Protein AF-A0ABD2HKP0-F1 (afdb_monomer_lite)

Secondary structure (DSSP, 8-state):
---PPPPPPPP-PPP---GGGG-PPPPEEEEEEEEPP-TTS---S-HHHHHHHHTTS-----TT-EEEEE-TT-GGG----TTS--PPPEEEEEEEEEEEP-------

Structure (mmCIF, N/CA/C/O backbone):
data_AF-A0ABD2HKP0-F1
#
_entry.id   AF-A0ABD2HKP0-F1
#
loop_
_atom_site.group_PDB
_atom_site.id
_atom_site.type_symbol
_atom_site.label_atom_id
_atom_site.label_alt_id
_atom_site.label_comp_id
_atom_site.label_asym_id
_atom_site.label_entity_id
_atom_site.label_seq_id
_atom_site.pdbx_PDB_ins_code
_atom_site.Cartn_x
_atom_site.Cartn_y
_atom_site.Cartn_z
_atom_site.occupancy
_atom_site.B_iso_or_equiv
_atom_site.auth_seq_id
_atom_site.auth_comp_id
_atom_site.auth_asym_id
_atom_site.auth_atom_id
_atom_site.pdbx_PDB_model_num
ATOM 1 N N . MET A 1 1 ? 20.117 -48.882 9.562 1.00 41.31 1 MET A N 1
ATOM 2 C CA . MET A 1 1 ? 20.310 -47.450 9.232 1.00 41.31 1 MET A CA 1
ATOM 3 C C . MET A 1 1 ? 20.826 -47.337 7.800 1.00 41.31 1 MET A C 1
ATOM 5 O O . MET A 1 1 ? 21.913 -47.829 7.526 1.00 41.31 1 MET A O 1
ATOM 9 N N . LYS A 1 2 ? 20.040 -46.786 6.862 1.00 55.28 2 LYS A N 1
ATOM 10 C CA . LYS A 1 2 ? 20.484 -46.587 5.469 1.00 55.28 2 LYS A CA 1
ATOM 11 C C . LYS A 1 2 ? 21.382 -45.348 5.408 1.00 55.28 2 LYS A C 1
ATOM 13 O O . LYS A 1 2 ? 20.946 -44.247 5.723 1.00 55.28 2 LYS A O 1
ATOM 18 N N . ARG A 1 3 ? 22.651 -45.559 5.060 1.00 65.38 3 ARG A N 1
ATOM 19 C CA . ARG A 1 3 ? 23.684 -44.526 4.925 1.00 65.38 3 ARG A CA 1
ATOM 20 C C . ARG A 1 3 ? 23.484 -43.802 3.593 1.00 65.38 3 ARG A C 1
ATOM 22 O O . ARG A 1 3 ? 23.617 -44.431 2.546 1.00 65.38 3 ARG A O 1
ATOM 29 N N . TRP A 1 4 ? 23.168 -42.509 3.625 1.00 58.56 4 TRP A N 1
ATOM 30 C CA . TRP A 1 4 ? 23.166 -41.668 2.427 1.00 58.56 4 TRP A CA 1
ATOM 31 C C . TRP A 1 4 ? 24.581 -41.641 1.841 1.00 58.56 4 TRP A C 1
ATOM 33 O O . TRP A 1 4 ? 25.532 -41.283 2.538 1.00 58.56 4 TRP A O 1
ATOM 43 N N . ARG A 1 5 ? 24.743 -42.071 0.584 1.00 71.25 5 ARG A N 1
ATOM 44 C CA . ARG A 1 5 ? 25.987 -41.851 -0.159 1.00 71.25 5 ARG A CA 1
ATOM 45 C C . ARG A 1 5 ? 25.821 -40.575 -0.986 1.00 71.25 5 ARG A C 1
ATOM 47 O O . ARG A 1 5 ? 24.840 -40.498 -1.723 1.00 71.25 5 ARG A O 1
ATOM 54 N N . PRO A 1 6 ? 26.723 -39.588 -0.871 1.00 62.81 6 PRO A N 1
ATOM 55 C CA . PRO A 1 6 ? 26.695 -38.434 -1.757 1.00 62.81 6 PRO A CA 1
ATOM 56 C C . PRO A 1 6 ? 26.962 -38.895 -3.195 1.00 62.81 6 PRO A C 1
ATOM 58 O O . PRO A 1 6 ? 27.805 -39.765 -3.431 1.00 62.81 6 PRO A O 1
ATOM 61 N N . SER A 1 7 ? 26.208 -38.345 -4.145 1.00 64.56 7 SER A N 1
ATOM 62 C CA . SER A 1 7 ? 26.430 -38.566 -5.573 1.00 64.56 7 SER A CA 1
ATOM 63 C C . SER A 1 7 ? 27.804 -38.021 -5.987 1.00 64.56 7 SER A C 1
ATOM 65 O O . SER A 1 7 ? 28.235 -37.008 -5.427 1.00 64.56 7 SER A O 1
ATOM 67 N N . PRO A 1 8 ? 28.490 -38.640 -6.966 1.00 70.19 8 PRO A N 1
ATOM 68 C CA . PRO A 1 8 ? 29.736 -38.101 -7.501 1.00 70.19 8 PRO A CA 1
ATOM 69 C C . PRO A 1 8 ? 29.534 -36.664 -8.005 1.00 70.19 8 PRO A C 1
ATOM 71 O O . PRO A 1 8 ? 28.460 -36.365 -8.539 1.00 70.19 8 PRO A O 1
ATOM 74 N N . PRO A 1 9 ? 30.530 -35.772 -7.864 1.00 62.69 9 PRO A N 1
ATOM 75 C CA . PRO A 1 9 ? 30.454 -34.448 -8.461 1.00 62.69 9 PRO A CA 1
ATOM 76 C C . PRO A 1 9 ? 30.356 -34.603 -9.983 1.00 62.69 9 PRO A C 1
ATOM 78 O O . PRO A 1 9 ? 31.238 -35.185 -10.615 1.00 62.69 9 PRO A O 1
ATOM 81 N N . ALA A 1 10 ? 29.254 -34.129 -10.567 1.00 64.50 10 ALA A N 1
ATOM 82 C CA . ALA A 1 10 ? 29.091 -34.108 -12.014 1.00 64.50 10 ALA A CA 1
ATOM 83 C C . ALA A 1 10 ? 30.173 -33.202 -12.641 1.00 64.50 10 ALA A C 1
ATOM 85 O O . ALA A 1 10 ? 30.468 -32.144 -12.075 1.00 64.50 10 ALA A O 1
ATOM 86 N N . PRO A 1 11 ? 30.772 -33.585 -13.785 1.00 59.75 11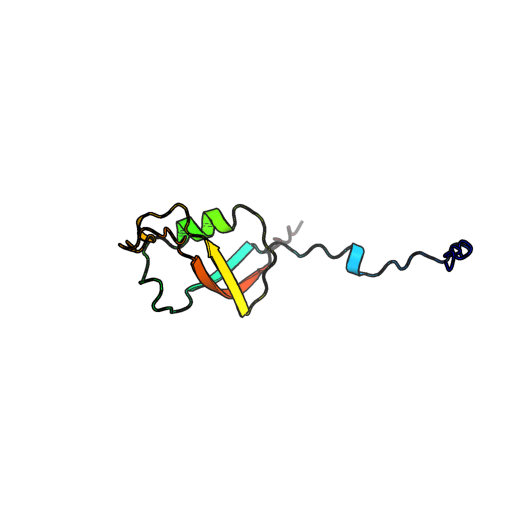 PRO A N 1
ATOM 87 C CA . PRO A 1 11 ? 31.725 -32.734 -14.488 1.00 59.75 11 PRO A CA 1
ATOM 88 C C . PRO A 1 11 ? 31.037 -31.426 -14.884 1.00 59.75 11 PRO A C 1
ATOM 90 O O . PRO A 1 11 ? 29.900 -31.444 -15.356 1.00 59.75 11 PRO A O 1
ATOM 93 N N . GLY A 1 12 ? 31.718 -30.304 -14.632 1.00 62.25 12 GLY A N 1
ATOM 94 C CA . GLY A 1 12 ? 31.197 -28.944 -14.755 1.00 62.25 12 GLY A CA 1
ATOM 95 C C . GLY A 1 12 ? 30.459 -28.686 -16.066 1.00 62.25 12 GLY A C 1
ATOM 96 O O . GLY A 1 12 ? 31.067 -28.372 -17.084 1.00 62.25 12 GLY A O 1
ATOM 97 N N . GLY A 1 13 ? 29.133 -28.794 -16.019 1.00 60.38 13 GLY A N 1
ATOM 98 C CA . GLY A 1 13 ? 28.251 -28.182 -16.999 1.00 60.38 13 GLY A CA 1
ATOM 99 C C . GLY A 1 13 ? 28.137 -26.683 -16.713 1.00 60.38 13 GLY A C 1
ATOM 100 O O . GLY A 1 13 ? 28.331 -26.273 -15.562 1.00 60.38 13 GLY A O 1
ATOM 101 N N . PRO A 1 14 ? 27.825 -25.850 -17.722 1.00 58.69 14 PRO A N 1
ATOM 102 C CA . PRO A 1 14 ? 27.601 -24.431 -17.501 1.00 58.69 14 PRO A CA 1
ATOM 103 C C . PRO A 1 14 ? 26.527 -24.285 -16.425 1.00 58.69 14 PRO A C 1
ATOM 105 O O . PRO A 1 14 ? 25.418 -24.810 -16.555 1.00 58.69 14 PRO A O 1
ATOM 108 N N . HIS A 1 15 ? 26.889 -23.622 -15.325 1.00 62.78 15 HIS A N 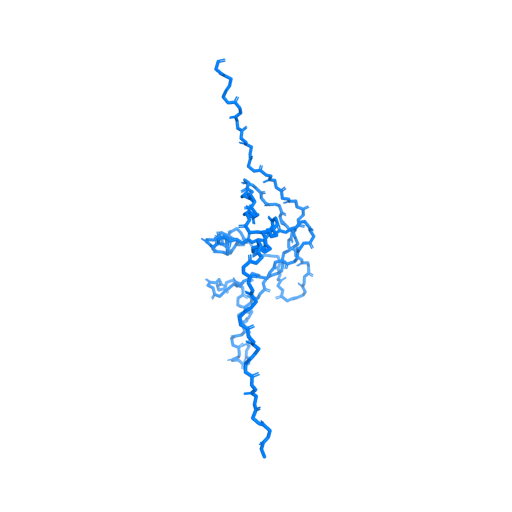1
ATOM 109 C CA . HIS A 1 15 ? 25.947 -23.254 -14.281 1.00 62.78 15 HIS A CA 1
ATOM 110 C C . HIS A 1 15 ? 24.722 -22.642 -14.963 1.00 62.78 15 HIS A C 1
ATOM 112 O O . HIS A 1 15 ? 24.879 -21.788 -15.832 1.00 62.78 15 HIS A O 1
ATOM 118 N N . SER A 1 16 ? 23.513 -23.101 -14.628 1.00 57.72 16 SER A N 1
ATOM 119 C CA . SER A 1 16 ? 22.286 -22.493 -15.148 1.00 57.72 16 SER A CA 1
ATOM 120 C C . SER A 1 16 ? 22.285 -21.008 -14.791 1.00 57.72 16 SER A C 1
ATOM 12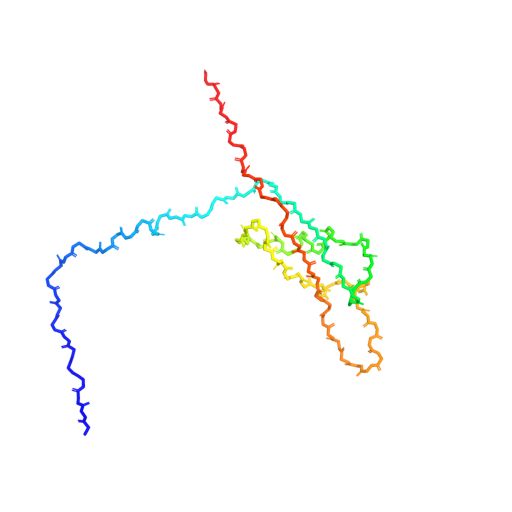2 O O . SER A 1 16 ? 21.928 -20.618 -13.681 1.00 57.72 16 SER A O 1
ATOM 124 N N . HIS A 1 17 ? 22.713 -20.170 -15.731 1.00 53.16 17 HIS A N 1
ATOM 125 C CA . HIS A 1 17 ? 22.545 -18.732 -15.673 1.00 53.16 17 HIS A CA 1
ATOM 126 C C . HIS A 1 17 ? 21.102 -18.460 -16.080 1.00 53.16 17 HIS A C 1
ATOM 128 O O . HIS A 1 17 ? 20.816 -18.062 -17.206 1.00 53.16 17 HIS A O 1
ATOM 134 N N . SER A 1 18 ? 20.163 -18.745 -15.176 1.00 59.66 18 SER A N 1
ATOM 135 C CA . SER A 1 18 ? 18.808 -18.244 -15.343 1.00 59.66 18 SER A CA 1
ATOM 136 C C . SER A 1 18 ? 18.878 -16.717 -15.384 1.00 59.66 18 SER A C 1
ATOM 138 O O . SER A 1 18 ? 19.553 -16.081 -14.568 1.00 59.66 18 SER A O 1
ATOM 140 N N . PHE A 1 19 ? 18.169 -16.128 -16.347 1.00 54.66 19 PHE A N 1
ATOM 141 C CA . PHE A 1 19 ? 18.033 -14.678 -16.550 1.00 54.66 19 PHE A CA 1
ATOM 142 C C . PHE A 1 19 ? 17.603 -13.932 -15.263 1.00 54.66 19 PHE A C 1
ATOM 144 O O . PHE A 1 19 ? 17.784 -12.727 -15.120 1.00 54.66 19 PHE A O 1
ATOM 151 N N . CYS A 1 20 ? 17.084 -14.675 -14.283 1.00 56.66 20 CYS A N 1
ATOM 152 C CA . CYS A 1 20 ? 16.671 -14.224 -12.963 1.00 56.66 20 CYS A CA 1
ATOM 153 C C . CYS A 1 20 ? 17.801 -13.626 -12.107 1.00 56.66 20 CYS A C 1
ATOM 155 O O . CYS A 1 20 ? 17.515 -12.792 -11.256 1.00 56.66 20 CYS A O 1
ATOM 157 N N . ARG A 1 21 ? 19.076 -14.002 -12.304 1.00 52.84 21 ARG A N 1
ATOM 158 C CA . ARG A 1 21 ? 20.182 -13.498 -11.455 1.00 52.84 21 ARG A CA 1
ATOM 159 C C . ARG A 1 21 ? 20.561 -12.033 -11.696 1.00 52.84 21 ARG A C 1
ATOM 161 O O . ARG A 1 21 ? 21.314 -11.476 -10.904 1.00 52.84 21 ARG A O 1
ATOM 168 N N . SER A 1 22 ? 20.042 -11.417 -12.754 1.00 56.50 22 SER A N 1
ATOM 169 C CA . SER A 1 22 ? 20.342 -10.030 -13.141 1.00 56.50 22 SER A CA 1
ATOM 170 C C . SER A 1 22 ? 19.135 -9.095 -13.025 1.00 56.50 22 SER A C 1
ATOM 172 O O . SER A 1 22 ? 19.252 -7.905 -13.309 1.00 56.50 22 SER A O 1
ATOM 174 N N . ALA A 1 23 ? 17.969 -9.619 -12.639 1.00 69.31 23 ALA A N 1
ATOM 175 C CA . ALA A 1 23 ? 16.731 -8.858 -12.581 1.00 69.31 23 ALA A CA 1
ATOM 176 C C . ALA A 1 23 ? 16.619 -8.125 -11.237 1.00 69.31 23 ALA A C 1
ATOM 178 O O . ALA A 1 23 ? 16.007 -8.620 -10.294 1.00 69.31 23 ALA A O 1
ATOM 179 N N . SER A 1 24 ? 17.220 -6.939 -11.149 1.00 78.12 24 SER A N 1
ATOM 180 C CA . SER A 1 24 ? 16.902 -5.986 -10.083 1.00 78.12 24 SER A CA 1
ATOM 181 C C . SER A 1 24 ? 15.634 -5.224 -10.475 1.00 78.12 24 SER A C 1
ATOM 183 O O . SER A 1 24 ? 15.650 -4.562 -11.519 1.00 78.12 24 SER A O 1
ATOM 185 N N . PRO A 1 25 ? 14.542 -5.291 -9.688 1.00 85.81 25 PRO A N 1
ATOM 186 C CA . PRO A 1 25 ? 13.358 -4.478 -9.937 1.00 85.81 25 PRO A CA 1
ATOM 187 C C . PRO A 1 25 ? 13.736 -2.998 -10.024 1.00 85.81 25 PRO A C 1
ATOM 189 O O . PRO A 1 25 ? 14.555 -2.507 -9.244 1.00 85.81 25 PRO A O 1
ATOM 192 N N . ALA A 1 26 ? 13.174 -2.292 -11.003 1.00 88.25 26 ALA A N 1
ATOM 193 C CA . ALA A 1 26 ? 13.425 -0.867 -11.156 1.00 88.25 26 ALA A CA 1
ATOM 194 C C . ALA A 1 26 ? 12.754 -0.079 -10.022 1.00 88.25 26 ALA A C 1
ATOM 196 O O . ALA A 1 26 ? 11.665 -0.431 -9.572 1.00 88.25 26 ALA A O 1
ATOM 197 N N . PHE A 1 27 ? 13.382 1.018 -9.601 1.00 92.25 27 PHE A N 1
ATOM 198 C CA . PHE A 1 27 ? 12.754 1.963 -8.682 1.00 92.25 27 PHE A CA 1
ATOM 199 C C . PHE A 1 27 ? 11.664 2.773 -9.396 1.00 92.25 27 PHE A C 1
ATOM 201 O O . PHE A 1 27 ? 11.834 3.212 -10.540 1.00 92.25 27 PHE A O 1
ATOM 208 N N . SER A 1 28 ? 10.559 2.999 -8.694 1.00 93.06 28 SER A N 1
ATOM 209 C CA . SER A 1 28 ? 9.506 3.933 -9.087 1.00 93.06 28 SER A CA 1
ATOM 210 C C . SER A 1 28 ? 9.848 5.353 -8.633 1.00 93.06 28 SER A C 1
ATOM 212 O O . SER A 1 28 ? 10.445 5.531 -7.572 1.00 93.06 28 SER A O 1
ATOM 214 N N . SER A 1 29 ? 9.445 6.367 -9.401 1.00 93.94 29 SER A N 1
ATOM 215 C CA . SER A 1 29 ? 9.490 7.765 -8.938 1.00 93.94 29 SER A CA 1
ATOM 216 C C . SER A 1 29 ? 8.271 8.147 -8.110 1.00 93.94 29 SER A C 1
ATOM 218 O O . SER A 1 29 ? 8.351 9.061 -7.300 1.00 93.94 29 SER A O 1
ATOM 220 N N . GLU A 1 30 ? 7.139 7.489 -8.345 1.00 95.50 30 GLU A N 1
ATOM 221 C CA . GLU A 1 30 ? 5.861 7.840 -7.736 1.00 95.50 30 GLU A CA 1
ATOM 222 C C . GLU A 1 30 ? 4.984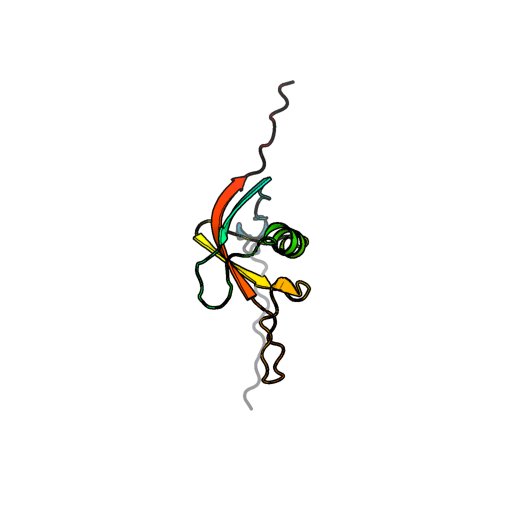 6.585 -7.624 1.00 95.50 30 GLU A C 1
ATOM 224 O O . GLU A 1 30 ? 5.007 5.711 -8.496 1.00 95.50 30 GLU A O 1
ATOM 229 N N . LEU A 1 31 ? 4.229 6.492 -6.531 1.00 96.19 31 LEU A N 1
ATOM 230 C CA . LEU A 1 31 ? 3.342 5.377 -6.220 1.00 96.19 31 LEU A CA 1
ATOM 231 C C . LEU A 1 31 ? 1.982 5.938 -5.804 1.00 96.19 31 LEU A C 1
ATOM 233 O O . LEU A 1 31 ? 1.905 6.726 -4.865 1.00 96.19 31 LEU A O 1
ATOM 237 N N . HIS A 1 32 ? 0.911 5.541 -6.492 1.00 96.31 32 HIS A N 1
ATOM 238 C CA . HIS A 1 32 ? -0.453 5.942 -6.135 1.00 96.31 32 HIS A CA 1
ATOM 239 C C . HIS A 1 32 ? -1.107 4.828 -5.336 1.00 96.31 32 HIS A C 1
ATOM 241 O O . HIS A 1 32 ? -1.189 3.687 -5.800 1.00 96.31 32 HIS A O 1
ATOM 247 N N . VAL A 1 33 ? -1.601 5.165 -4.149 1.00 95.88 33 VAL A N 1
ATOM 248 C CA . VAL A 1 33 ? -2.262 4.224 -3.246 1.00 95.88 33 VAL A CA 1
ATOM 249 C C . VAL A 1 33 ? -3.615 4.759 -2.806 1.00 95.88 33 VAL A C 1
ATOM 251 O O . VAL A 1 33 ? -3.819 5.967 -2.714 1.00 95.88 33 VAL A O 1
ATOM 254 N N . GLN A 1 34 ? -4.544 3.853 -2.522 1.00 93.69 34 GLN A N 1
ATOM 255 C CA . GLN A 1 34 ? -5.864 4.187 -2.006 1.00 93.69 34 GLN A CA 1
ATOM 256 C C . GLN A 1 34 ? -6.098 3.468 -0.674 1.00 93.69 34 GLN A C 1
ATOM 258 O O . GLN A 1 34 ? -5.899 2.252 -0.624 1.00 93.69 34 GLN A O 1
ATOM 263 N N . PRO A 1 35 ? -6.561 4.160 0.383 1.00 90.62 35 PRO A N 1
ATOM 264 C CA . PRO A 1 35 ? -6.990 3.499 1.609 1.00 90.62 35 PRO A CA 1
ATOM 265 C C . PRO A 1 35 ? -8.100 2.487 1.313 1.00 90.62 35 PRO A C 1
ATOM 267 O O . PRO A 1 35 ? -9.074 2.794 0.621 1.00 90.62 35 PRO A O 1
ATOM 270 N N . VAL A 1 36 ? -7.967 1.273 1.837 1.00 90.31 36 VAL A N 1
ATOM 271 C CA . VAL A 1 36 ? -9.045 0.281 1.799 1.00 90.31 36 VAL A CA 1
ATOM 272 C C . VAL A 1 36 ? -10.080 0.681 2.845 1.00 90.31 36 VAL A C 1
ATOM 274 O O . VAL A 1 36 ? -9.718 0.990 3.974 1.00 90.31 36 VAL A O 1
ATOM 277 N N . ILE A 1 37 ? -11.365 0.686 2.494 1.00 85.44 37 ILE A N 1
ATOM 278 C CA . ILE A 1 37 ? -12.432 0.999 3.452 1.00 85.44 37 ILE A CA 1
ATOM 279 C C . ILE A 1 37 ? -12.548 -0.162 4.441 1.00 85.44 37 ILE A C 1
ATOM 281 O O . ILE A 1 37 ? -12.725 -1.309 4.032 1.00 85.44 37 ILE A O 1
ATOM 285 N N . SER A 1 38 ? -12.460 0.133 5.735 1.00 78.75 38 SER A N 1
ATOM 286 C CA . SER A 1 38 ? -12.571 -0.856 6.802 1.00 78.75 38 SER A CA 1
ATOM 287 C C . SER A 1 38 ? -13.292 -0.248 8.001 1.00 78.75 38 SER A C 1
ATOM 289 O O . SER A 1 38 ? -13.028 0.906 8.328 1.00 78.75 38 SER A O 1
ATOM 291 N N . PRO A 1 39 ? -14.152 -1.003 8.702 1.00 75.94 39 PRO A N 1
ATOM 292 C CA . PRO A 1 39 ? -14.709 -0.552 9.975 1.00 75.94 39 PRO A CA 1
ATOM 293 C C . PRO A 1 39 ? -13.647 -0.449 11.084 1.00 75.94 39 PRO A C 1
ATOM 295 O O . PRO A 1 39 ? -13.935 0.115 12.128 1.00 75.94 39 PRO A O 1
ATOM 298 N N . LEU A 1 40 ? -12.442 -0.995 10.864 1.00 69.00 40 LEU A N 1
ATOM 299 C CA . LEU A 1 40 ? -11.342 -1.042 11.838 1.00 69.00 40 LEU A CA 1
ATOM 300 C C . LEU A 1 40 ? -10.499 0.242 11.905 1.00 69.00 40 LEU A C 1
ATOM 302 O O . LEU A 1 40 ? -9.556 0.309 12.683 1.00 69.00 40 LEU A O 1
ATOM 306 N N . TYR A 1 41 ? -10.743 1.216 11.030 1.00 71.75 41 TYR A N 1
ATOM 307 C CA . TYR A 1 41 ? -10.103 2.528 11.104 1.00 71.75 41 TYR A CA 1
ATOM 308 C C . TYR A 1 41 ? -10.994 3.572 10.426 1.00 71.75 41 TYR A C 1
ATOM 310 O O . TYR A 1 41 ? -11.449 3.385 9.298 1.00 71.75 41 TYR A O 1
ATOM 318 N N . ASN A 1 42 ? -11.266 4.678 11.123 1.00 63.97 42 ASN A N 1
ATOM 319 C CA . ASN A 1 42 ? -12.052 5.798 10.593 1.00 63.97 42 ASN A CA 1
ATOM 320 C C . ASN A 1 42 ? -11.215 6.638 9.607 1.00 63.97 42 ASN A C 1
ATOM 322 O O . ASN A 1 42 ? -10.018 6.425 9.509 1.00 63.97 42 ASN A O 1
ATOM 326 N N . SER A 1 43 ? -11.796 7.585 8.865 1.00 62.19 43 SER A N 1
ATOM 327 C CA . SER A 1 43 ? -11.050 8.491 7.975 1.00 62.19 43 SER A CA 1
ATOM 328 C C . SER A 1 43 ? -9.969 9.265 8.747 1.00 62.19 43 SER A C 1
ATOM 330 O O . SER A 1 43 ? -10.289 10.158 9.533 1.00 62.19 43 SER A O 1
ATOM 332 N N . LEU A 1 44 ? -8.700 8.910 8.538 1.00 64.56 44 LEU A N 1
ATOM 333 C CA . LEU A 1 44 ? -7.556 9.450 9.279 1.00 64.56 44 LEU A CA 1
ATOM 334 C C . LEU A 1 44 ? -6.986 10.659 8.543 1.00 64.56 44 LEU A C 1
ATOM 336 O O . LEU A 1 44 ? -6.868 10.651 7.320 1.00 64.56 44 LEU A O 1
ATOM 340 N N . SER A 1 45 ? -6.575 11.683 9.284 1.00 65.94 45 SER A N 1
ATOM 341 C CA . SER A 1 45 ? -5.893 12.857 8.727 1.00 65.94 45 SER A CA 1
ATOM 342 C C . SER A 1 45 ? -4.386 12.644 8.512 1.00 65.94 45 SER A C 1
ATOM 344 O O . SER A 1 45 ? -3.739 13.515 7.939 1.00 65.94 45 SER A O 1
ATOM 346 N N . CYS A 1 46 ? -3.813 11.514 8.953 1.00 73.56 46 CYS A N 1
ATOM 347 C CA . CYS A 1 46 ? -2.358 11.321 9.059 1.00 73.56 46 CYS A CA 1
ATOM 348 C C . CYS A 1 46 ? -1.746 10.262 8.119 1.00 73.56 46 CYS A C 1
ATOM 350 O O . CYS A 1 46 ? -0.639 9.793 8.376 1.00 73.56 46 CYS A O 1
ATOM 352 N N . TYR A 1 47 ? -2.407 9.868 7.023 1.00 85.00 47 TYR A N 1
ATOM 353 C CA . TYR A 1 47 ? -1.887 8.808 6.137 1.00 85.00 47 TYR A CA 1
ATOM 354 C C . TYR A 1 47 ? -0.467 9.074 5.615 1.00 85.00 47 TYR A C 1
ATOM 356 O O . TYR A 1 47 ? 0.334 8.142 5.531 1.00 85.00 47 TYR A O 1
ATOM 364 N N . ASP A 1 48 ? -0.135 10.333 5.326 1.00 88.06 48 ASP A N 1
ATOM 365 C CA . ASP A 1 48 ? 1.157 10.713 4.753 1.00 88.06 48 ASP A CA 1
ATOM 366 C C . ASP A 1 48 ? 2.331 10.384 5.679 1.00 88.06 48 ASP A C 1
ATOM 368 O O . ASP A 1 48 ? 3.349 9.863 5.221 1.00 88.06 48 ASP A O 1
ATOM 372 N N . THR A 1 49 ? 2.192 10.619 6.989 1.00 87.62 49 THR A N 1
ATOM 373 C CA . THR A 1 49 ? 3.269 10.324 7.944 1.00 87.62 49 THR A CA 1
ATOM 374 C C . THR A 1 49 ? 3.509 8.823 8.037 1.00 87.62 49 THR A C 1
ATOM 376 O O . THR A 1 49 ? 4.654 8.385 7.917 1.00 87.62 49 THR A O 1
ATOM 379 N N . VAL A 1 50 ? 2.438 8.027 8.135 1.00 88.31 50 VAL A N 1
ATOM 380 C CA . VAL A 1 50 ? 2.547 6.562 8.232 1.00 88.31 50 VAL A CA 1
ATOM 381 C C . VAL A 1 50 ? 3.143 5.964 6.955 1.00 88.31 50 VAL A C 1
ATOM 383 O O . VAL A 1 50 ? 4.011 5.093 7.010 1.00 88.31 50 VAL A O 1
ATOM 386 N N . LEU A 1 51 ? 2.703 6.437 5.785 1.00 91.62 51 LEU A N 1
ATOM 387 C CA . LEU A 1 51 ? 3.231 5.980 4.499 1.00 91.62 51 LEU A CA 1
ATOM 388 C C . LEU A 1 51 ? 4.702 6.379 4.331 1.00 91.62 51 LEU A C 1
ATOM 390 O O . LEU A 1 51 ? 5.499 5.561 3.870 1.00 91.62 51 LEU A O 1
ATOM 394 N N . SER A 1 52 ? 5.087 7.588 4.753 1.00 91.44 52 SER A N 1
ATOM 395 C CA . SER A 1 52 ? 6.481 8.041 4.685 1.00 91.44 52 SER A CA 1
ATOM 396 C C . SER A 1 52 ? 7.417 7.169 5.529 1.00 91.44 52 SER A C 1
ATOM 398 O O . SER A 1 52 ? 8.474 6.757 5.049 1.00 91.44 52 SER A O 1
ATOM 400 N N . GLU A 1 53 ? 7.000 6.796 6.743 1.00 91.56 53 GLU A N 1
ATOM 401 C CA . GLU A 1 53 ? 7.749 5.880 7.605 1.00 91.56 53 GLU A CA 1
ATOM 402 C C . GLU A 1 53 ? 7.794 4.474 6.993 1.00 91.56 53 GLU A C 1
ATOM 404 O O . GLU A 1 53 ? 8.857 3.853 6.922 1.00 91.56 53 GLU A O 1
ATOM 409 N N . HIS A 1 54 ? 6.669 3.983 6.467 1.00 93.06 54 HIS A N 1
ATOM 410 C CA . HIS A 1 54 ? 6.579 2.658 5.856 1.00 93.06 54 HIS A CA 1
ATOM 411 C C . HIS A 1 54 ? 7.552 2.471 4.685 1.00 93.06 54 HIS A C 1
ATOM 413 O O . HIS A 1 54 ? 8.158 1.399 4.555 1.00 93.06 54 HIS A O 1
ATOM 419 N N . PHE A 1 55 ? 7.710 3.505 3.855 1.00 94.12 55 PHE A N 1
ATOM 420 C CA . PHE A 1 55 ? 8.592 3.521 2.686 1.00 94.12 55 PHE A CA 1
ATOM 421 C C . PHE A 1 55 ? 10.007 4.048 2.970 1.00 94.12 55 PHE A C 1
ATOM 423 O O . PHE A 1 55 ? 10.810 4.146 2.042 1.00 94.12 55 PHE A O 1
ATOM 430 N N . SER A 1 56 ? 10.366 4.291 4.237 1.00 94.25 56 SER A N 1
ATOM 431 C CA . SER A 1 56 ? 11.769 4.504 4.640 1.00 94.25 56 SER A CA 1
ATOM 432 C C . SER A 1 56 ? 12.666 3.316 4.267 1.00 94.25 56 SER A C 1
ATOM 434 O O . SER A 1 56 ? 13.860 3.472 4.013 1.00 94.25 56 SER A O 1
ATOM 436 N N . THR A 1 57 ? 12.073 2.121 4.185 1.00 93.94 57 THR A N 1
ATOM 437 C CA . THR A 1 57 ? 12.689 0.913 3.635 1.00 93.94 57 THR A CA 1
ATOM 438 C C . THR A 1 57 ? 12.113 0.633 2.242 1.00 93.94 57 THR A C 1
ATOM 440 O O . THR A 1 57 ? 10.887 0.578 2.112 1.00 93.94 57 THR A O 1
ATOM 443 N N . PRO A 1 58 ? 12.946 0.410 1.204 1.00 93.31 58 PRO A N 1
ATOM 444 C CA . PRO A 1 58 ? 12.472 0.058 -0.133 1.00 93.31 58 PRO A CA 1
ATOM 445 C C . PRO A 1 58 ? 11.614 -1.210 -0.134 1.00 93.31 58 PRO A C 1
ATOM 447 O O . PRO A 1 58 ? 11.959 -2.208 0.501 1.00 93.31 58 PRO A O 1
ATOM 450 N N . ARG A 1 59 ? 10.510 -1.187 -0.884 1.00 94.62 59 ARG A N 1
ATOM 451 C CA . ARG A 1 59 ? 9.562 -2.304 -0.988 1.00 94.62 59 ARG A CA 1
ATOM 452 C C . ARG A 1 59 ? 9.260 -2.605 -2.445 1.00 94.62 59 ARG A C 1
ATOM 454 O O . ARG A 1 59 ? 9.112 -1.694 -3.255 1.00 94.62 59 ARG A O 1
ATOM 461 N N . LEU A 1 60 ? 9.165 -3.892 -2.758 1.00 94.31 60 LEU A N 1
ATOM 462 C CA . LEU A 1 60 ? 8.675 -4.353 -4.048 1.00 94.31 60 LEU A CA 1
ATOM 463 C C . LEU A 1 60 ? 7.147 -4.284 -4.044 1.00 94.31 60 LEU A C 1
ATOM 465 O O . LEU A 1 60 ? 6.523 -4.802 -3.121 1.00 94.31 60 LEU A O 1
ATOM 469 N N . VAL A 1 61 ? 6.575 -3.647 -5.062 1.00 95.31 61 VAL A N 1
ATOM 470 C CA . VAL A 1 61 ? 5.128 -3.454 -5.211 1.00 95.31 61 VAL A CA 1
ATOM 471 C C . VAL A 1 61 ? 4.718 -3.619 -6.671 1.00 95.31 61 VAL A C 1
ATOM 473 O O . VAL A 1 61 ? 5.497 -3.321 -7.577 1.00 95.31 61 VAL A O 1
ATOM 476 N N . SER A 1 62 ? 3.488 -4.073 -6.884 1.00 95.56 62 SER A N 1
ATOM 477 C CA . SER A 1 62 ? 2.814 -4.177 -8.178 1.00 95.56 62 SER A CA 1
ATOM 478 C C . SER A 1 62 ? 1.438 -3.515 -8.118 1.00 95.56 62 SER A C 1
ATOM 480 O O . SER A 1 62 ? 0.842 -3.364 -7.050 1.00 95.56 62 SER A O 1
ATOM 482 N N . GLU A 1 63 ? 0.915 -3.102 -9.272 1.00 96.69 63 GLU A N 1
ATOM 483 C CA . GLU A 1 63 ? -0.454 -2.584 -9.352 1.00 96.69 63 GLU A CA 1
ATOM 484 C C . GLU A 1 63 ? -1.463 -3.646 -8.898 1.00 96.69 63 GLU A C 1
ATOM 486 O O . GLU A 1 63 ? -1.399 -4.803 -9.310 1.00 96.69 63 GLU A O 1
ATOM 491 N N . GLY A 1 64 ? -2.402 -3.244 -8.041 1.00 96.88 64 GLY A N 1
ATOM 492 C CA . GLY A 1 64 ? -3.387 -4.134 -7.432 1.00 96.88 64 GLY A CA 1
ATOM 493 C C . GLY A 1 64 ? -2.977 -4.734 -6.085 1.00 96.88 64 GLY A C 1
ATOM 494 O O . GLY A 1 64 ? -3.864 -5.239 -5.394 1.00 96.88 64 GLY A O 1
ATOM 495 N N . ASP A 1 65 ? -1.708 -4.633 -5.676 1.00 97.06 65 ASP A N 1
ATOM 496 C CA . ASP A 1 65 ? -1.250 -5.138 -4.377 1.00 97.06 65 ASP A CA 1
ATOM 497 C C . ASP A 1 65 ? -1.965 -4.446 -3.208 1.00 97.06 65 ASP A C 1
ATOM 499 O O . ASP A 1 65 ? -2.296 -3.258 -3.272 1.00 97.06 65 ASP A O 1
ATOM 503 N N . ILE A 1 66 ? -2.167 -5.185 -2.112 1.00 96.25 66 ILE A N 1
ATOM 504 C CA . ILE A 1 66 ? -2.645 -4.637 -0.838 1.00 96.25 66 ILE A CA 1
ATOM 505 C C . ILE A 1 66 ? -1.464 -4.518 0.123 1.00 96.25 66 ILE A C 1
ATOM 507 O O . ILE A 1 66 ? -0.894 -5.515 0.564 1.00 96.25 66 ILE A O 1
ATOM 511 N N . LEU A 1 67 ? -1.103 -3.283 0.450 1.00 94.94 67 LEU A N 1
ATOM 512 C CA . LEU A 1 67 ? -0.054 -2.946 1.398 1.00 94.94 67 LEU A CA 1
ATOM 513 C C . LEU A 1 67 ? -0.595 -2.991 2.821 1.00 94.94 67 LEU A C 1
ATOM 515 O O . LEU A 1 67 ? -1.642 -2.414 3.111 1.00 94.94 67 LEU A O 1
ATOM 519 N N . THR A 1 68 ? 0.174 -3.616 3.706 1.00 92.31 68 THR A N 1
ATOM 520 C CA . THR A 1 68 ? -0.106 -3.700 5.139 1.00 92.31 68 THR A CA 1
ATOM 521 C C . THR A 1 68 ? 0.830 -2.753 5.876 1.00 92.31 68 THR A C 1
ATOM 523 O O . THR A 1 68 ? 2.030 -3.014 5.996 1.00 92.31 68 THR A O 1
ATOM 526 N N . VAL A 1 69 ? 0.289 -1.642 6.360 1.00 90.44 69 VAL A N 1
ATOM 527 C CA . VAL A 1 69 ? 1.057 -0.554 6.961 1.00 90.44 69 VAL A CA 1
ATOM 528 C C . VAL A 1 69 ? 0.783 -0.517 8.457 1.00 90.44 69 VAL A C 1
ATOM 530 O O . VAL A 1 69 ? -0.362 -0.405 8.888 1.00 90.44 69 VAL A O 1
ATOM 533 N N . ARG A 1 70 ? 1.838 -0.631 9.262 1.00 86.31 70 ARG A N 1
ATOM 534 C CA . ARG A 1 70 ? 1.719 -0.554 10.718 1.00 86.31 70 ARG A CA 1
ATOM 535 C C . ARG A 1 70 ? 1.657 0.898 11.163 1.00 86.31 70 ARG A C 1
ATOM 537 O O . ARG A 1 70 ? 2.423 1.713 10.664 1.00 86.31 70 ARG A O 1
ATOM 544 N N . ALA A 1 71 ? 0.791 1.183 12.125 1.00 78.81 71 ALA A N 1
ATOM 545 C CA . ALA A 1 71 ? 0.597 2.508 12.698 1.00 78.81 71 ALA A CA 1
ATOM 546 C C . ALA A 1 71 ? 1.044 2.575 14.177 1.00 78.81 71 ALA A C 1
ATOM 548 O O . ALA A 1 71 ? 0.429 3.254 14.993 1.00 78.81 71 ALA A O 1
ATOM 549 N N . GLU A 1 72 ? 2.126 1.863 14.529 1.00 67.88 72 GLU A N 1
ATOM 550 C CA . GLU A 1 72 ? 2.643 1.698 15.906 1.00 67.88 72 GLU A CA 1
ATOM 551 C C . GLU A 1 72 ? 2.901 3.033 16.640 1.00 67.88 72 GLU A C 1
ATOM 553 O O . GLU A 1 72 ? 2.724 3.095 17.853 1.00 67.88 72 GLU A O 1
ATOM 558 N N . ASN A 1 73 ? 3.245 4.107 15.918 1.00 65.31 73 ASN A N 1
ATOM 559 C CA . ASN A 1 73 ? 3.670 5.393 16.491 1.00 65.31 73 ASN A CA 1
ATOM 560 C C . ASN A 1 73 ? 2.615 6.510 16.422 1.00 65.31 73 ASN A C 1
ATOM 562 O O . ASN A 1 73 ? 2.922 7.666 16.717 1.00 65.31 73 ASN A O 1
ATOM 566 N N . HIS A 1 74 ? 1.381 6.197 16.022 1.00 68.56 74 HIS A N 1
ATOM 567 C CA . HIS A 1 74 ? 0.352 7.209 15.798 1.00 68.56 74 HIS A CA 1
ATOM 568 C C . HIS A 1 74 ? -0.796 7.049 16.803 1.00 68.56 74 HIS A C 1
ATOM 570 O O . HIS A 1 74 ? -1.676 6.213 16.595 1.00 68.56 74 HIS A O 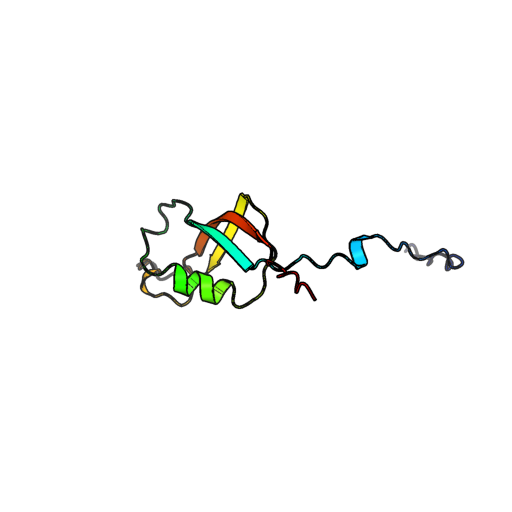1
ATOM 576 N N . PRO A 1 75 ? -0.806 7.834 17.902 1.00 61.78 75 PRO A N 1
ATOM 577 C CA . PRO A 1 75 ? -1.810 7.715 18.962 1.00 61.78 75 PRO A CA 1
ATOM 578 C C . PRO A 1 75 ? -3.232 8.012 18.480 1.00 61.78 75 PRO A C 1
ATOM 580 O O . PRO A 1 75 ? -4.174 7.452 19.028 1.00 61.78 75 PRO A O 1
ATOM 583 N N . ASP A 1 76 ? -3.390 8.788 17.406 1.00 61.09 76 ASP A N 1
ATOM 584 C CA . ASP A 1 76 ? -4.685 9.020 16.751 1.00 61.09 76 ASP A CA 1
ATOM 585 C C . ASP A 1 76 ? -5.300 7.731 16.170 1.00 61.09 76 ASP A C 1
ATOM 587 O O . ASP A 1 76 ? -6.487 7.694 15.854 1.00 61.09 76 ASP A O 1
ATOM 591 N N . LEU A 1 77 ? -4.485 6.680 15.999 1.00 60.34 77 LEU A N 1
ATOM 592 C CA . LEU A 1 77 ? -4.857 5.394 15.399 1.00 60.34 77 LEU A CA 1
ATOM 593 C C . LEU A 1 77 ? -5.085 4.301 16.445 1.00 60.34 77 LEU A C 1
ATOM 595 O O . LEU A 1 77 ? -5.622 3.241 16.126 1.00 60.34 77 LEU A O 1
ATOM 599 N N . LEU A 1 78 ? -4.677 4.545 17.691 1.00 58.91 78 LEU A N 1
ATOM 600 C CA . LEU A 1 78 ? -4.931 3.659 18.817 1.00 58.91 78 LEU A CA 1
ATOM 601 C C . LEU A 1 78 ? -6.403 3.795 19.215 1.00 58.91 78 LEU A C 1
ATOM 603 O O . LEU A 1 78 ? -6.763 4.618 20.054 1.00 58.91 78 LEU A O 1
ATOM 607 N N . GLU A 1 79 ? -7.268 2.962 18.630 1.00 54.56 79 GLU A N 1
ATOM 608 C CA . GLU A 1 79 ? -8.580 2.725 19.226 1.00 54.56 79 GLU A CA 1
ATOM 609 C C . GLU A 1 79 ? -8.361 2.267 20.669 1.00 54.56 79 GLU A C 1
ATOM 611 O O . GLU A 1 79 ? -7.692 1.260 20.939 1.00 54.56 79 GLU A O 1
ATOM 616 N N . ASN A 1 80 ? -8.890 3.072 21.589 1.00 53.56 80 ASN A N 1
ATOM 617 C CA . ASN A 1 80 ? -8.817 2.904 23.028 1.00 53.56 80 ASN A CA 1
ATOM 618 C C . ASN A 1 80 ? -9.583 1.631 23.424 1.00 53.56 80 ASN A C 1
ATOM 620 O O . ASN A 1 80 ? -10.720 1.685 23.885 1.00 53.56 80 ASN A O 1
ATOM 624 N N . ASN A 1 81 ? -8.978 0.466 23.189 1.00 52.25 81 ASN A N 1
ATOM 625 C CA . ASN A 1 81 ? -9.494 -0.814 23.638 1.00 52.25 81 ASN A CA 1
ATOM 626 C C . ASN A 1 81 ? -9.418 -0.820 25.167 1.00 52.25 81 ASN A C 1
ATOM 628 O O . ASN A 1 81 ? -8.359 -1.045 25.752 1.00 52.25 81 ASN A O 1
ATOM 632 N N . SER A 1 82 ? -10.560 -0.601 25.818 1.00 52.09 82 SER A N 1
ATOM 633 C CA . SER A 1 82 ? -10.730 -0.668 27.275 1.00 52.09 82 SER A CA 1
ATOM 634 C C . SER A 1 82 ? -10.420 -2.050 27.877 1.00 52.09 82 SER A C 1
ATOM 636 O O . SER A 1 82 ? -10.495 -2.216 29.089 1.00 52.09 82 SER A O 1
ATOM 638 N N . GLU A 1 83 ? -10.060 -3.040 27.052 1.00 56.59 83 GLU A N 1
ATOM 639 C CA . GLU A 1 83 ? -9.683 -4.402 27.451 1.00 56.59 83 GLU A CA 1
ATOM 640 C C . GLU A 1 83 ? -8.170 -4.606 27.675 1.00 56.59 83 GLU A C 1
ATOM 642 O O . GLU A 1 83 ? -7.732 -5.721 27.946 1.00 56.59 83 GLU A O 1
ATOM 647 N N . GLY A 1 84 ? -7.339 -3.562 27.563 1.00 50.84 84 GLY A N 1
ATOM 648 C CA . GLY A 1 84 ? -5.905 -3.650 27.889 1.00 50.84 84 GLY A CA 1
ATOM 649 C C . GLY A 1 84 ? -5.043 -4.405 26.866 1.00 50.84 84 GLY A C 1
ATOM 650 O O . GLY A 1 84 ? -3.852 -4.613 27.095 1.00 50.84 84 GLY A O 1
ATOM 651 N N . ILE A 1 85 ? -5.606 -4.791 25.716 1.00 52.19 85 ILE A N 1
ATOM 652 C CA . ILE A 1 85 ? -4.851 -5.362 24.596 1.00 52.19 85 ILE A CA 1
ATOM 653 C C . ILE A 1 85 ? -4.536 -4.235 23.610 1.00 52.19 85 ILE A C 1
ATOM 655 O O . ILE A 1 85 ? -5.359 -3.879 22.767 1.00 52.19 85 ILE A O 1
ATOM 659 N N . HIS A 1 86 ? -3.320 -3.696 23.692 1.00 53.06 86 HIS A N 1
ATOM 660 C CA . HIS A 1 86 ? -2.776 -2.756 22.711 1.00 53.06 86 HIS A CA 1
ATOM 661 C C . HIS A 1 86 ? -2.492 -3.484 21.388 1.00 53.06 86 HIS A C 1
ATOM 663 O O . HIS A 1 86 ? -1.357 -3.852 21.089 1.00 53.06 86 HIS A O 1
ATOM 669 N N . ARG A 1 87 ? -3.527 -3.759 20.588 1.00 61.31 87 ARG A N 1
ATOM 670 C CA . ARG A 1 87 ? -3.313 -4.198 19.205 1.00 61.31 87 ARG A CA 1
ATOM 671 C C . ARG A 1 87 ? -2.805 -2.990 18.425 1.00 61.31 87 ARG A C 1
ATOM 673 O O . ARG A 1 87 ? -3.478 -1.966 18.388 1.00 61.31 87 ARG A O 1
ATOM 680 N N . CYS A 1 88 ? -1.616 -3.098 17.833 1.00 59.88 88 CYS A N 1
ATOM 681 C CA . CYS A 1 88 ? -1.145 -2.080 16.904 1.00 59.88 88 CYS A CA 1
ATOM 682 C C . CYS A 1 88 ? -2.174 -1.944 15.765 1.00 59.88 88 CYS A C 1
ATOM 684 O O . CYS A 1 88 ? -2.489 -2.958 15.130 1.00 59.88 88 CYS A O 1
ATOM 686 N N . PRO A 1 89 ? -2.699 -0.738 15.499 1.00 74.31 89 PRO A N 1
ATOM 687 C CA . PRO A 1 89 ? -3.568 -0.517 14.355 1.00 74.31 89 PRO A CA 1
ATOM 688 C C . PRO A 1 89 ? -2.790 -0.789 13.062 1.00 74.31 89 PRO A C 1
ATOM 690 O O . PRO A 1 89 ? -1.650 -0.356 12.881 1.00 74.31 89 PRO A O 1
ATOM 693 N N . VAL A 1 90 ? -3.410 -1.538 12.155 1.00 83.12 90 VAL A N 1
ATOM 694 C CA . VAL A 1 90 ? -2.856 -1.846 10.835 1.00 83.12 90 VAL A CA 1
ATOM 695 C C . VAL A 1 90 ? -3.773 -1.243 9.784 1.00 83.12 90 VAL A C 1
ATOM 697 O O . VAL A 1 90 ? -4.971 -1.521 9.765 1.00 83.12 90 VAL A O 1
ATOM 700 N N . LEU A 1 91 ? -3.193 -0.432 8.907 1.00 87.62 91 LEU A N 1
ATOM 701 C CA . LEU A 1 91 ? -3.872 0.191 7.781 1.00 87.62 91 LEU A CA 1
ATOM 702 C C . LEU A 1 91 ? -3.615 -0.610 6.509 1.00 87.62 91 LEU A C 1
ATOM 704 O O . LEU A 1 91 ? -2.505 -1.102 6.285 1.00 87.62 91 LEU A O 1
ATOM 708 N N . TYR A 1 92 ? -4.632 -0.694 5.655 1.00 91.56 92 TYR A N 1
ATOM 709 C CA . TYR A 1 92 ? -4.524 -1.354 4.362 1.00 91.56 92 TYR A CA 1
ATOM 710 C C . TYR A 1 92 ? -4.665 -0.344 3.235 1.00 91.56 92 TYR A C 1
ATOM 712 O O . TYR A 1 92 ? -5.592 0.470 3.223 1.00 91.56 92 TYR A O 1
ATOM 720 N N . PHE A 1 93 ? -3.767 -0.429 2.259 1.00 93.81 93 PHE A N 1
ATOM 721 C CA . PHE A 1 93 ? -3.793 0.423 1.076 1.00 93.81 93 PHE A CA 1
ATOM 722 C C . PHE A 1 93 ? -3.700 -0.415 -0.186 1.00 93.81 93 PHE A C 1
ATOM 724 O O . PHE A 1 93 ? -2.844 -1.284 -0.293 1.00 93.81 93 PHE A O 1
ATOM 731 N N . ARG A 1 94 ? -4.545 -0.130 -1.171 1.00 96.69 94 ARG A N 1
ATOM 732 C CA . ARG A 1 94 ? -4.452 -0.733 -2.497 1.00 96.69 94 ARG A CA 1
ATOM 733 C C . ARG A 1 94 ? -3.529 0.090 -3.382 1.00 96.69 94 ARG A C 1
ATOM 735 O O . ARG A 1 94 ? -3.734 1.296 -3.515 1.00 96.69 94 ARG A O 1
ATOM 742 N N . VAL A 1 95 ? -2.569 -0.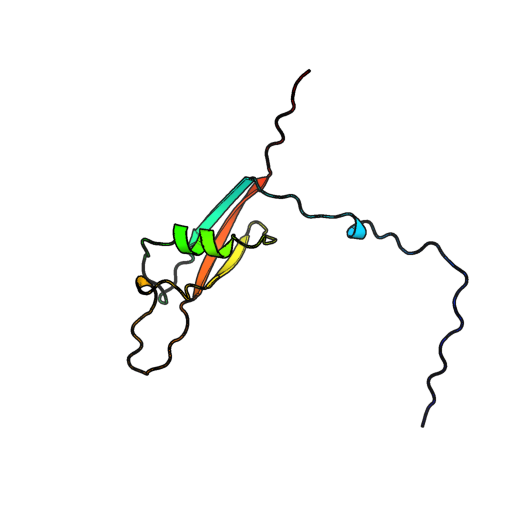556 -4.033 1.00 97.81 95 VAL A N 1
ATOM 743 C CA . VAL A 1 95 ? -1.745 0.070 -5.070 1.00 97.81 95 VAL A CA 1
ATOM 744 C C . VAL A 1 95 ? -2.597 0.276 -6.316 1.00 97.81 95 VAL A C 1
ATOM 746 O O . VAL A 1 95 ? -3.073 -0.683 -6.924 1.00 97.81 95 VAL A O 1
ATOM 749 N N . GLN A 1 96 ? -2.795 1.536 -6.687 1.00 97.88 96 GLN A N 1
ATOM 750 C CA . GLN A 1 96 ? -3.553 1.926 -7.873 1.00 97.88 96 GLN A CA 1
ATOM 751 C C . GLN A 1 96 ? -2.654 2.043 -9.100 1.00 97.88 96 GLN A C 1
ATOM 753 O O . GLN A 1 96 ? -3.051 1.637 -10.187 1.00 97.88 96 GLN A O 1
ATOM 758 N N . LYS A 1 97 ? -1.452 2.603 -8.928 1.00 97.19 97 LYS A N 1
ATOM 759 C CA . LYS A 1 97 ? -0.533 2.860 -10.037 1.00 97.19 97 LYS A CA 1
ATOM 760 C C . LYS A 1 97 ? 0.916 2.908 -9.576 1.00 97.19 97 LYS A C 1
ATOM 762 O O . LYS A 1 97 ? 1.202 3.499 -8.533 1.00 97.19 97 LYS A O 1
ATOM 767 N N . VAL A 1 98 ? 1.825 2.360 -10.383 1.00 95.75 98 VAL A N 1
ATOM 768 C CA . VAL A 1 98 ? 3.279 2.457 -10.166 1.00 95.75 98 VAL A CA 1
ATOM 769 C C . VAL A 1 98 ? 3.916 3.242 -11.313 1.00 95.75 98 VAL A C 1
ATOM 771 O O . VAL A 1 98 ? 3.951 2.786 -12.454 1.00 95.75 98 VAL A O 1
ATOM 774 N N . CYS A 1 99 ? 4.445 4.431 -11.026 1.00 94.50 99 CYS A N 1
ATOM 775 C CA . CYS A 1 99 ? 5.090 5.272 -12.031 1.00 94.50 99 CYS A CA 1
ATOM 776 C C . CYS A 1 99 ? 6.609 5.009 -12.055 1.00 94.50 99 CYS A C 1
ATOM 778 O O . CYS A 1 99 ? 7.286 5.206 -11.038 1.00 94.50 99 CYS A O 1
ATOM 780 N N . PRO A 1 100 ? 7.186 4.588 -13.195 1.00 89.38 100 PRO A N 1
ATOM 781 C CA . PRO A 1 100 ? 8.619 4.337 -13.302 1.00 89.38 100 PRO A CA 1
ATOM 782 C C . PRO A 1 100 ? 9.413 5.643 -13.238 1.00 89.38 100 PRO A C 1
ATOM 784 O O . PRO A 1 100 ? 8.932 6.691 -13.670 1.00 89.38 100 PRO A O 1
ATOM 787 N N . VAL A 1 101 ? 10.665 5.573 -12.772 1.00 86.12 101 VAL A N 1
ATOM 788 C CA . VAL A 1 101 ? 11.542 6.748 -12.769 1.00 86.12 101 VAL A CA 1
ATOM 789 C C . VAL A 1 101 ? 11.740 7.268 -14.201 1.00 86.12 101 VAL A C 1
ATOM 791 O O . VAL A 1 101 ? 12.210 6.548 -15.089 1.00 86.12 101 VAL A O 1
ATOM 794 N N . CYS A 1 102 ? 11.374 8.526 -14.454 1.00 70.88 102 CYS A N 1
ATOM 795 C CA . CYS A 1 102 ? 11.598 9.137 -15.758 1.00 70.88 102 CYS A CA 1
ATOM 796 C C . CYS A 1 102 ? 13.095 9.429 -15.912 1.00 70.88 102 CYS A C 1
ATOM 798 O O . CYS A 1 102 ? 13.639 10.350 -15.302 1.00 70.88 102 CYS A O 1
ATOM 800 N N . ARG A 1 103 ? 13.799 8.625 -16.713 1.00 63.97 103 ARG A N 1
ATOM 801 C CA . ARG A 1 103 ? 15.169 8.949 -17.115 1.00 63.97 103 ARG A CA 1
ATOM 802 C C . ARG A 1 103 ? 15.107 10.044 -18.175 1.00 63.97 103 ARG A C 1
ATOM 804 O O . ARG A 1 103 ? 14.928 9.743 -19.354 1.00 63.97 103 ARG A O 1
ATOM 811 N N . GLU A 1 104 ? 15.275 11.296 -17.756 1.00 57.84 104 GLU A N 1
ATOM 812 C CA . GLU A 1 104 ? 15.515 12.425 -18.657 1.00 57.84 104 GLU A CA 1
ATOM 813 C C . GLU A 1 104 ? 16.665 12.059 -19.609 1.00 57.84 104 GLU A C 1
ATOM 815 O O . GLU A 1 104 ? 17.831 11.934 -19.214 1.00 57.84 104 GLU A O 1
ATOM 820 N N . ARG A 1 105 ? 16.337 11.823 -20.884 1.00 55.12 105 ARG A N 1
ATOM 821 C CA . ARG A 1 105 ? 17.338 11.638 -21.932 1.00 55.12 105 ARG A CA 1
ATOM 822 C C . ARG A 1 105 ? 18.012 12.987 -22.132 1.00 55.12 105 ARG A C 1
ATOM 824 O O . ARG A 1 105 ? 17.506 13.807 -22.892 1.00 55.12 105 ARG A O 1
ATOM 831 N N . ARG A 1 106 ? 19.157 13.207 -21.476 1.00 51.59 106 ARG A N 1
ATOM 832 C CA . ARG A 1 106 ? 20.068 14.306 -21.819 1.00 51.59 106 ARG A CA 1
ATOM 833 C C . ARG A 1 106 ? 20.407 14.180 -23.305 1.00 51.59 106 ARG A C 1
ATOM 835 O O . ARG A 1 106 ? 21.235 13.351 -23.684 1.00 51.59 106 ARG A O 1
ATOM 842 N N . ARG A 1 107 ? 19.720 14.957 -24.144 1.00 55.22 107 ARG A N 1
ATOM 843 C CA . ARG A 1 107 ? 20.129 15.200 -25.524 1.00 55.22 107 ARG A CA 1
ATOM 844 C C . ARG A 1 107 ? 21.434 15.986 -25.431 1.00 55.22 107 ARG A C 1
ATOM 846 O O . ARG A 1 107 ? 21.455 17.055 -24.826 1.00 55.22 107 ARG A O 1
ATOM 853 N N . ARG A 1 108 ? 22.516 15.357 -25.887 1.00 61.06 108 ARG A N 1
ATOM 854 C CA . ARG A 1 108 ? 23.786 16.034 -26.151 1.00 61.06 108 ARG A CA 1
ATOM 855 C C . ARG A 1 108 ? 23.649 16.883 -27.403 1.00 61.06 108 ARG A C 1
ATOM 857 O O . ARG A 1 108 ? 22.867 16.459 -28.285 1.00 61.06 108 ARG A O 1
#

Foldseek 3Di:
DDDDDDDPPDDDDPDPPDVVVPDDDADFPDWDKAWDDDPLFDDDPCPPVQVVVVPVDPDDDDAFDKDKTWPQPPVNNQPPPVPPDRDTRITIIGTHDTHGDDDPPPDD

pLDDT: mean 75.7, std 16.54, range [41.31, 97.88]

Organism: Pagothenia borchgrevinki (NCBI:txid8213)

Sequence (108 aa):
MKRWRPSPPAPGGPHSHSFCRSASPAFSSELHVQPVISPLYNSLSCYDTVLSEHFSTPRLVSEGDILTVRAENHPDLLENNSEGIHRCPVLYFRVQKVCPVCRERRRR

Radius of gyration: 23.19 Å; chains: 1; bounding box: 46×64×54 Å